Protein AF-A0A4Q0PFX1-F1 (afdb_monomer)

Solvent-accessible surface area (backbone atoms only — not comparable to full-atom values): 3180 Å² total; per-residue (Å²): 133,57,76,62,59,52,38,44,51,52,16,51,50,39,37,51,50,34,52,52,36,68,73,76,42,94,60,59,67,71,59,50,52,49,41,40,52,50,16,53,50,38,40,50,52,37,52,54,50,50,53,53,57,55,61,74,76,111

Secondary structure (DSSP, 8-state):
--HHHHHHHHHHHHHHHHHHHHHHS---HHHHHHHHHHHHHHHHHHHHHHHHHHHTT-

Mean predicted aligned error: 8.95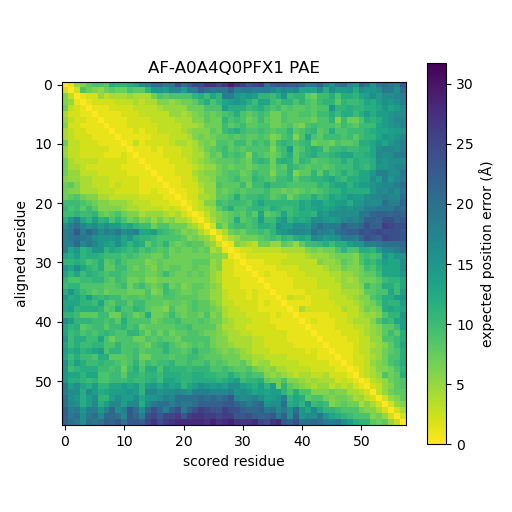 Å

Structure (mmCIF, N/CA/C/O backbone):
data_AF-A0A4Q0PFX1-F1
#
_entry.id   AF-A0A4Q0PFX1-F1
#
loop_
_atom_site.group_PDB
_atom_site.id
_atom_s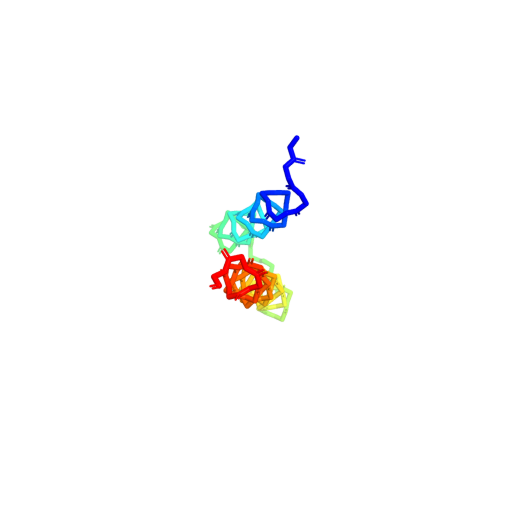ite.type_symbol
_atom_site.label_atom_id
_atom_site.label_alt_id
_atom_site.label_comp_id
_atom_site.label_asym_id
_atom_site.label_entity_id
_atom_site.label_seq_id
_atom_site.pdbx_PDB_ins_code
_atom_site.Cartn_x
_atom_site.Cartn_y
_atom_site.Cartn_z
_atom_site.occupancy
_atom_site.B_iso_or_equiv
_atom_site.auth_seq_id
_atom_site.auth_comp_id
_atom_site.auth_asym_id
_atom_site.auth_atom_id
_atom_site.pdbx_PDB_model_num
ATOM 1 N N . MET A 1 1 ? 4.719 7.810 17.893 1.00 56.81 1 MET A N 1
ATOM 2 C CA . MET A 1 1 ? 4.005 7.757 16.596 1.00 56.81 1 MET A CA 1
ATOM 3 C C . MET A 1 1 ? 2.996 6.618 16.650 1.00 56.81 1 MET A C 1
ATOM 5 O O . MET A 1 1 ? 3.386 5.503 16.980 1.00 56.81 1 MET A O 1
ATOM 9 N N . ASN A 1 2 ? 1.707 6.880 16.424 1.00 71.94 2 ASN A N 1
ATOM 10 C CA . ASN A 1 2 ? 0.675 5.842 16.543 1.00 71.94 2 ASN A CA 1
ATOM 11 C C . ASN A 1 2 ? 0.781 4.831 15.387 1.00 71.94 2 ASN A C 1
ATOM 13 O O . ASN A 1 2 ? 1.055 5.221 14.253 1.00 71.94 2 ASN A O 1
ATOM 17 N N . LYS A 1 3 ? 0.516 3.539 15.650 1.00 71.50 3 LYS A N 1
ATOM 18 C CA . LYS A 1 3 ? 0.587 2.443 14.649 1.00 71.50 3 LYS A CA 1
ATOM 19 C C . LYS A 1 3 ? -0.188 2.760 13.363 1.00 71.50 3 LYS A C 1
ATOM 21 O O . LYS A 1 3 ? 0.188 2.340 12.276 1.00 71.50 3 LYS A O 1
ATOM 26 N N . THR A 1 4 ? -1.255 3.535 13.493 1.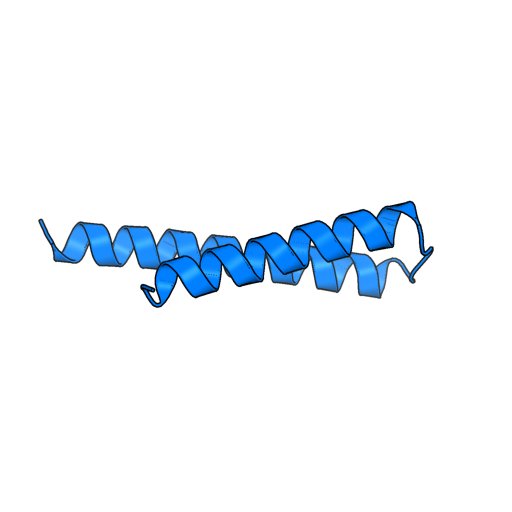00 72.44 4 THR A N 1
ATOM 27 C CA . THR A 1 4 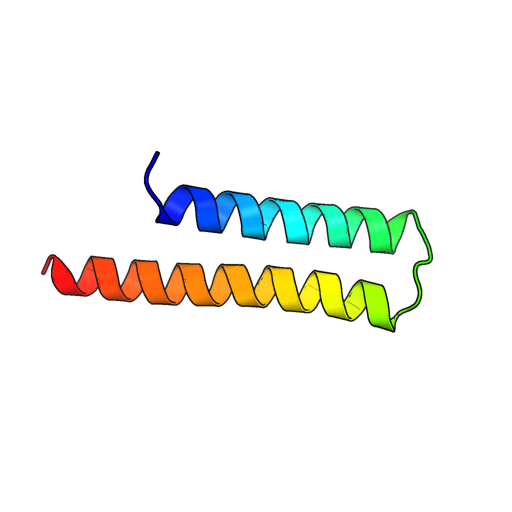? -2.099 3.992 12.393 1.00 72.44 4 THR A CA 1
ATOM 28 C C . THR A 1 4 ? -1.430 5.058 11.527 1.00 72.44 4 THR A C 1
ATOM 30 O O . THR A 1 4 ? -1.517 4.990 10.309 1.00 72.44 4 THR A O 1
ATOM 33 N N . GLN A 1 5 ? -0.699 6.000 12.130 1.00 75.75 5 GLN A N 1
ATOM 34 C CA . GLN A 1 5 ? 0.060 7.014 11.389 1.00 75.75 5 GLN A CA 1
ATOM 35 C C . GLN A 1 5 ? 1.181 6.374 10.567 1.00 75.75 5 GLN A C 1
ATOM 37 O O . GLN A 1 5 ? 1.409 6.782 9.435 1.00 75.75 5 GLN A O 1
ATOM 42 N N . ILE A 1 6 ? 1.824 5.329 11.104 1.00 81.94 6 ILE A N 1
ATOM 43 C CA . ILE A 1 6 ? 2.833 4.547 10.376 1.00 81.94 6 ILE A CA 1
ATOM 44 C C . ILE A 1 6 ? 2.201 3.881 9.149 1.00 81.94 6 ILE A C 1
ATOM 46 O O . ILE A 1 6 ? 2.762 3.946 8.065 1.00 81.94 6 ILE A O 1
ATOM 50 N N . LEU A 1 7 ? 1.008 3.299 9.289 1.00 77.00 7 LEU A N 1
ATOM 51 C CA . LEU A 1 7 ? 0.319 2.638 8.177 1.00 77.00 7 LEU A CA 1
ATOM 52 C C . LEU A 1 7 ? -0.088 3.621 7.066 1.00 77.00 7 LEU A C 1
ATOM 54 O O . LEU A 1 7 ? 0.036 3.300 5.887 1.00 77.00 7 LEU A O 1
ATOM 58 N N . ILE A 1 8 ? -0.529 4.828 7.438 1.00 79.81 8 ILE A N 1
ATOM 59 C CA . ILE A 1 8 ? -0.819 5.909 6.482 1.00 79.81 8 ILE A CA 1
ATOM 60 C C . ILE A 1 8 ? 0.465 6.363 5.785 1.00 79.81 8 ILE A C 1
ATOM 62 O O . ILE A 1 8 ? 0.478 6.478 4.564 1.00 79.81 8 ILE A O 1
ATOM 66 N N . ALA A 1 9 ? 1.544 6.587 6.540 1.00 80.25 9 ALA A N 1
ATOM 67 C CA . ALA A 1 9 ? 2.825 7.015 5.986 1.00 80.25 9 ALA A CA 1
ATOM 68 C C . ALA A 1 9 ? 3.388 5.976 5.004 1.00 80.25 9 ALA A C 1
ATOM 70 O O . ALA A 1 9 ? 3.795 6.336 3.906 1.00 80.25 9 ALA A O 1
ATOM 71 N N . VAL A 1 10 ? 3.336 4.688 5.357 1.00 83.06 10 VAL A N 1
ATOM 72 C CA . VAL A 1 10 ? 3.786 3.591 4.488 1.00 83.06 10 VAL A CA 1
ATOM 73 C C . VAL A 1 10 ? 2.918 3.489 3.231 1.00 83.06 10 VAL A C 1
ATOM 75 O O . VAL A 1 10 ? 3.463 3.425 2.135 1.00 83.06 10 VAL A O 1
ATOM 78 N N . GLY A 1 11 ? 1.586 3.541 3.355 1.00 78.44 11 GLY A N 1
ATOM 79 C CA . GLY A 1 11 ? 0.684 3.516 2.194 1.00 78.44 11 GLY A CA 1
ATOM 80 C C . GLY A 1 11 ? 0.888 4.711 1.255 1.00 78.44 11 GLY A C 1
ATOM 81 O O . GLY A 1 11 ? 0.988 4.540 0.043 1.00 78.44 11 GLY A O 1
ATOM 82 N N . SER A 1 12 ? 1.038 5.912 1.818 1.00 78.81 12 SER A N 1
ATOM 83 C CA . SER A 1 12 ? 1.346 7.150 1.087 1.00 78.81 12 SER A CA 1
ATOM 84 C C . SER A 1 12 ? 2.674 7.064 0.335 1.00 78.81 12 SER A C 1
ATOM 86 O O . SER A 1 12 ? 2.766 7.473 -0.824 1.00 78.81 12 SER A O 1
ATOM 88 N N . LEU A 1 13 ? 3.709 6.534 0.990 1.00 82.25 13 LEU A N 1
ATOM 89 C CA . LEU A 1 13 ? 5.036 6.380 0.401 1.00 82.25 13 LEU A CA 1
ATOM 90 C C . LEU A 1 13 ? 5.006 5.386 -0.765 1.00 82.25 13 LEU A C 1
ATOM 92 O O . LEU A 1 13 ? 5.603 5.642 -1.806 1.00 82.25 13 LEU A O 1
ATO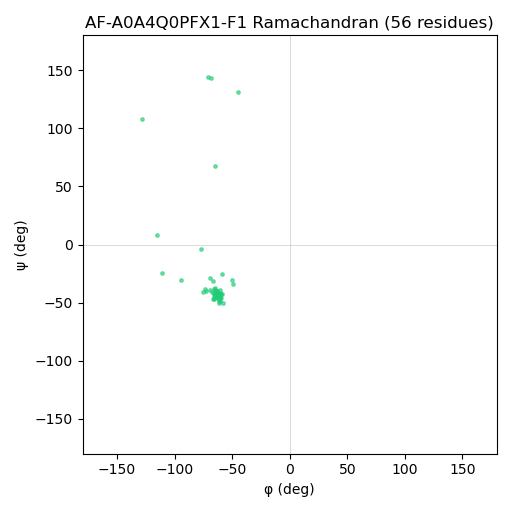M 96 N N . PHE A 1 14 ? 4.243 4.301 -0.623 1.00 82.25 14 PHE A N 1
ATOM 97 C CA . PHE A 1 14 ? 4.075 3.289 -1.665 1.00 82.25 14 PHE A CA 1
ATOM 98 C C . PHE A 1 14 ? 3.340 3.834 -2.897 1.00 82.25 14 PHE A C 1
ATOM 100 O O . PHE A 1 14 ? 3.765 3.602 -4.025 1.00 82.25 14 PHE A O 1
ATOM 107 N N . ILE A 1 15 ? 2.281 4.622 -2.691 1.00 81.62 15 ILE A N 1
ATOM 108 C CA . ILE A 1 15 ? 1.544 5.281 -3.782 1.00 81.62 15 ILE A CA 1
ATOM 109 C C . ILE A 1 15 ? 2.428 6.299 -4.500 1.00 81.62 15 ILE A C 1
ATOM 111 O O . ILE A 1 15 ? 2.472 6.319 -5.728 1.00 81.62 15 ILE A O 1
ATOM 115 N N . SER A 1 16 ? 3.170 7.109 -3.744 1.00 81.31 16 SER A N 1
ATOM 116 C CA . SER A 1 16 ? 4.081 8.107 -4.313 1.00 81.31 16 SER A CA 1
ATOM 117 C C . SER A 1 16 ? 5.194 7.444 -5.129 1.00 81.31 16 SER A C 1
ATOM 119 O O . SER A 1 16 ? 5.470 7.866 -6.249 1.00 81.31 16 SER A O 1
ATOM 121 N N . ALA A 1 17 ? 5.779 6.357 -4.616 1.00 79.25 17 ALA A N 1
ATOM 122 C CA . ALA A 1 17 ? 6.770 5.566 -5.341 1.00 79.25 17 ALA A CA 1
ATOM 123 C C . ALA A 1 17 ? 6.181 4.930 -6.611 1.00 79.25 17 ALA A C 1
ATOM 125 O O . ALA A 1 17 ? 6.823 4.952 -7.656 1.00 79.25 17 ALA A O 1
ATOM 126 N N . SER A 1 18 ? 4.945 4.423 -6.549 1.00 72.69 18 SER A N 1
ATOM 127 C CA . SER A 1 18 ? 4.242 3.867 -7.711 1.00 72.69 18 SER A CA 1
ATOM 128 C C . SER A 1 18 ? 3.989 4.917 -8.796 1.00 72.69 18 SER A C 1
ATOM 130 O O . SER A 1 18 ? 4.148 4.614 -9.974 1.00 72.69 18 SER A O 1
ATOM 132 N N . LEU A 1 19 ? 3.620 6.144 -8.414 1.00 76.12 19 LEU A N 1
ATOM 133 C CA . LEU A 1 19 ? 3.398 7.261 -9.339 1.00 76.12 19 LEU A CA 1
ATOM 134 C C . LEU A 1 19 ? 4.695 7.697 -10.023 1.00 76.12 19 LEU A C 1
ATOM 136 O O . LEU A 1 19 ? 4.724 7.831 -11.243 1.00 76.12 19 LEU A O 1
ATOM 140 N N . ILE A 1 20 ? 5.775 7.865 -9.251 1.00 77.62 20 ILE A N 1
ATOM 141 C CA . ILE A 1 20 ? 7.103 8.196 -9.791 1.00 77.62 20 ILE A CA 1
ATOM 142 C C . ILE A 1 20 ? 7.553 7.101 -10.752 1.00 77.62 20 ILE A C 1
ATOM 144 O O . ILE A 1 20 ? 7.987 7.387 -11.864 1.00 77.62 20 ILE A O 1
ATOM 148 N N . ASN A 1 21 ? 7.400 5.844 -10.344 1.00 71.62 21 ASN A N 1
ATOM 149 C CA . ASN A 1 21 ? 7.760 4.722 -11.178 1.00 71.62 21 ASN A CA 1
ATOM 150 C C . ASN A 1 21 ? 6.942 4.709 -12.475 1.00 71.62 21 ASN A C 1
ATOM 152 O O . ASN A 1 21 ? 7.531 4.676 -13.541 1.00 71.62 21 ASN A O 1
ATOM 156 N N . SER A 1 22 ? 5.614 4.828 -12.409 1.00 67.31 22 SER A N 1
ATOM 157 C CA . SER A 1 22 ? 4.754 4.840 -13.600 1.00 67.31 22 SER A CA 1
ATOM 158 C C . SER A 1 22 ? 5.086 5.960 -14.594 1.00 67.31 22 SER A C 1
ATOM 160 O O . SER A 1 22 ? 4.766 5.818 -15.771 1.00 67.31 22 SER A O 1
ATOM 162 N N . PHE A 1 23 ? 5.676 7.068 -14.135 1.00 67.88 23 PHE A N 1
ATOM 163 C CA . PHE A 1 23 ? 5.992 8.222 -14.978 1.00 67.88 23 PHE A CA 1
ATOM 164 C C . PHE A 1 23 ? 7.430 8.206 -15.523 1.00 67.88 23 PHE A C 1
ATOM 166 O O . PHE A 1 23 ? 7.671 8.726 -16.607 1.00 67.88 23 PHE A O 1
ATOM 173 N N . TYR A 1 24 ? 8.384 7.622 -14.786 1.00 66.75 24 TYR A N 1
ATOM 174 C CA . TYR A 1 24 ? 9.816 7.664 -15.127 1.00 66.75 24 TYR A CA 1
ATOM 175 C C . TYR A 1 24 ? 10.405 6.327 -15.570 1.00 66.75 24 TYR A C 1
ATOM 177 O O . TYR A 1 24 ? 11.418 6.296 -16.264 1.00 66.75 24 TYR A O 1
ATOM 185 N N . VAL A 1 25 ? 9.805 5.219 -15.155 1.00 63.88 25 VAL A N 1
ATOM 186 C CA . VAL A 1 25 ? 10.319 3.877 -15.394 1.00 63.88 25 VAL A CA 1
ATOM 187 C C . VAL A 1 25 ? 9.172 3.098 -16.009 1.00 63.88 25 VAL A C 1
ATOM 189 O O . VAL A 1 25 ? 8.208 2.773 -15.325 1.00 63.88 25 VAL A O 1
ATOM 192 N N . HIS A 1 26 ? 9.250 2.799 -17.305 1.00 64.31 26 HIS A N 1
ATOM 193 C CA . HIS A 1 26 ? 8.310 1.899 -17.979 1.00 64.31 26 HIS A CA 1
ATOM 194 C C . HIS A 1 26 ? 8.440 0.473 -17.404 1.00 64.31 26 HIS A C 1
ATOM 196 O O . HIS A 1 26 ? 8.936 -0.443 -18.057 1.00 64.31 26 HIS A O 1
ATOM 202 N N . LEU A 1 27 ? 8.060 0.282 -16.138 1.00 64.62 27 LEU A N 1
ATOM 203 C CA . LEU A 1 27 ? 7.891 -1.027 -15.543 1.00 64.62 27 LEU A CA 1
ATOM 204 C C . LEU A 1 27 ? 6.691 -1.678 -16.209 1.00 64.62 27 LEU A C 1
ATOM 206 O O . LEU A 1 27 ? 5.687 -1.029 -16.491 1.00 64.62 27 LEU A O 1
ATOM 210 N N . ASN A 1 28 ? 6.816 -2.983 -16.408 1.00 74.12 28 ASN A N 1
ATOM 211 C CA . ASN A 1 28 ? 5.749 -3.841 -16.890 1.00 74.12 28 ASN A CA 1
ATOM 212 C C . ASN A 1 28 ? 4.434 -3.535 -16.144 1.00 74.12 28 ASN A C 1
ATOM 214 O O . ASN A 1 28 ? 4.425 -3.477 -14.908 1.00 74.12 28 ASN A O 1
ATOM 218 N N . ASP A 1 29 ? 3.340 -3.366 -16.891 1.00 76.31 29 ASP A N 1
ATOM 219 C CA . ASP A 1 29 ? 2.015 -2.975 -16.388 1.00 76.31 29 ASP A CA 1
ATOM 220 C C . ASP A 1 29 ? 1.556 -3.816 -15.191 1.00 76.31 29 ASP A C 1
ATOM 222 O O . ASP A 1 29 ? 0.940 -3.306 -14.255 1.00 76.31 29 ASP A O 1
ATOM 226 N N . SER A 1 30 ? 1.935 -5.097 -15.167 1.00 79.19 30 SER A N 1
ATOM 227 C CA . SER A 1 30 ? 1.621 -6.009 -14.060 1.00 79.19 30 SER A CA 1
ATOM 228 C C . SER A 1 30 ? 2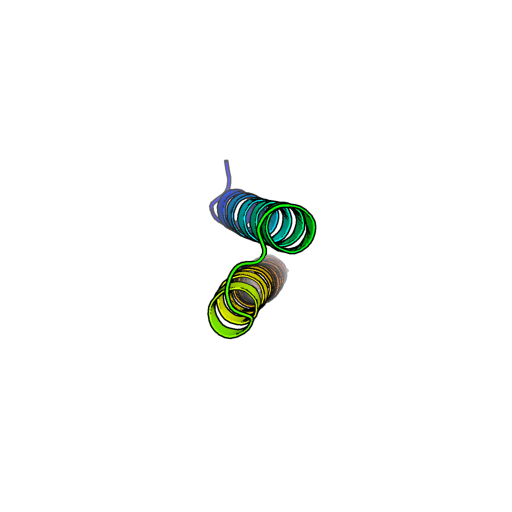.260 -5.580 -12.731 1.00 79.19 30 SER A C 1
ATOM 230 O O . SER A 1 30 ? 1.630 -5.665 -11.677 1.00 79.19 30 SER A O 1
ATOM 232 N N . ILE A 1 31 ? 3.505 -5.093 -12.765 1.00 79.81 31 ILE A N 1
ATOM 233 C CA . ILE A 1 31 ? 4.252 -4.655 -11.574 1.00 79.81 31 ILE A CA 1
ATOM 234 C C . ILE A 1 31 ? 3.732 -3.296 -11.100 1.00 79.81 31 ILE A C 1
ATOM 236 O O . ILE A 1 31 ? 3.546 -3.097 -9.899 1.00 79.81 31 ILE A O 1
ATOM 240 N N . SER A 1 32 ? 3.448 -2.386 -12.037 1.00 76.25 32 SER A N 1
ATOM 241 C CA . SER A 1 32 ? 2.860 -1.077 -11.729 1.00 76.25 32 SER A CA 1
ATOM 242 C C . SER A 1 32 ? 1.485 -1.233 -11.068 1.00 76.25 32 SER A C 1
ATOM 244 O O . SER A 1 32 ? 1.250 -0.703 -9.981 1.00 76.25 32 SER A O 1
ATOM 246 N N . GLY A 1 33 ? 0.611 -2.062 -11.651 1.00 80.50 33 GLY A N 1
ATOM 247 C CA . GLY A 1 33 ? -0.706 -2.363 -11.090 1.00 80.50 33 GLY A CA 1
ATOM 248 C C . GLY A 1 33 ? -0.637 -3.017 -9.707 1.00 80.50 33 GLY A C 1
ATOM 249 O O . GLY A 1 33 ? -1.409 -2.656 -8.817 1.00 80.50 33 GLY A O 1
ATOM 250 N N . PHE A 1 34 ? 0.323 -3.923 -9.483 1.00 83.56 34 PHE A N 1
ATOM 251 C CA . PHE A 1 34 ? 0.535 -4.541 -8.172 1.00 83.56 34 PHE A CA 1
ATOM 252 C C . PHE A 1 34 ? 0.980 -3.526 -7.108 1.00 83.56 34 PHE A C 1
ATOM 254 O O . PHE A 1 34 ? 0.440 -3.527 -5.997 1.00 83.56 34 PHE A O 1
ATOM 261 N N . LEU A 1 35 ? 1.922 -2.632 -7.436 1.00 80.94 35 LEU A N 1
ATOM 262 C CA . LEU A 1 35 ? 2.373 -1.578 -6.521 1.00 80.94 35 LEU A CA 1
ATOM 263 C C . LEU A 1 35 ? 1.221 -0.642 -6.139 1.00 80.94 35 LEU A C 1
ATOM 265 O O . LEU A 1 35 ? 0.979 -0.386 -4.956 1.00 80.94 35 LEU A O 1
ATOM 269 N N . MET A 1 36 ? 0.481 -0.175 -7.142 1.00 81.12 36 MET A N 1
ATOM 270 C CA . MET A 1 36 ? -0.618 0.766 -6.960 1.00 81.12 36 MET A CA 1
ATOM 271 C C . MET A 1 36 ? -1.766 0.133 -6.161 1.00 81.12 36 MET A C 1
ATOM 273 O O . MET A 1 36 ? -2.249 0.720 -5.189 1.00 81.12 36 MET A O 1
ATOM 277 N N . GLY A 1 37 ? -2.142 -1.106 -6.498 1.00 83.69 37 GLY A N 1
ATOM 278 C CA . GLY A 1 37 ? -3.165 -1.872 -5.784 1.00 83.69 37 GLY A CA 1
ATOM 279 C C . GLY A 1 37 ? -2.795 -2.140 -4.324 1.00 83.69 37 GLY A C 1
ATOM 280 O O . GLY A 1 37 ? -3.627 -1.965 -3.431 1.00 83.69 37 GLY A O 1
ATOM 281 N N . THR A 1 38 ? -1.532 -2.479 -4.053 1.00 83.94 38 THR A N 1
ATOM 282 C CA . THR A 1 38 ? -1.035 -2.695 -2.684 1.00 83.94 38 THR A CA 1
ATOM 283 C C . THR A 1 38 ? -1.055 -1.399 -1.869 1.00 83.94 38 THR A C 1
ATOM 285 O O . THR A 1 38 ? -1.484 -1.402 -0.712 1.00 83.94 38 THR A O 1
ATOM 288 N N . GLY A 1 39 ? -0.663 -0.271 -2.471 1.00 81.44 39 GLY A N 1
ATOM 289 C CA . GLY A 1 39 ? -0.711 1.047 -1.831 1.00 81.44 39 GLY A CA 1
ATOM 290 C C . GLY A 1 39 ? -2.132 1.470 -1.447 1.00 81.44 39 GLY A C 1
ATOM 291 O O . GLY A 1 39 ? -2.380 1.866 -0.305 1.00 81.44 39 GLY A O 1
ATOM 292 N N . ILE A 1 40 ? -3.089 1.313 -2.367 1.00 84.06 40 ILE A N 1
ATOM 293 C CA . ILE A 1 40 ? -4.507 1.611 -2.114 1.00 84.06 40 ILE A CA 1
ATOM 294 C C . ILE A 1 40 ? -5.082 0.662 -1.054 1.00 84.06 40 ILE A C 1
ATOM 296 O O . ILE A 1 40 ? -5.769 1.111 -0.134 1.00 84.06 40 ILE A O 1
ATOM 300 N N . GLY A 1 41 ? -4.765 -0.635 -1.124 1.00 86.00 41 GLY A N 1
ATOM 301 C CA . GLY A 1 41 ? -5.200 -1.626 -0.137 1.00 86.00 41 GLY A CA 1
ATOM 302 C C . GLY A 1 41 ? -4.722 -1.303 1.282 1.00 86.00 41 GLY A C 1
ATOM 303 O O . GLY A 1 41 ? -5.507 -1.360 2.232 1.00 86.00 41 GLY A O 1
ATOM 304 N N . LEU A 1 42 ? -3.464 -0.876 1.431 1.00 81.69 42 LEU A N 1
ATOM 305 C CA . LEU A 1 42 ? -2.901 -0.417 2.706 1.00 81.69 42 LEU A CA 1
ATOM 306 C C . LEU A 1 42 ? -3.632 0.811 3.259 1.00 81.69 42 LEU A C 1
ATOM 308 O O . LEU A 1 42 ? -3.938 0.852 4.455 1.00 81.69 42 LEU A O 1
ATOM 312 N N . LEU A 1 43 ? -3.963 1.786 2.405 1.00 81.81 43 LEU A N 1
ATOM 313 C CA . LEU A 1 43 ? -4.767 2.939 2.816 1.00 81.81 43 LEU A CA 1
ATOM 314 C C . LEU A 1 43 ? -6.173 2.525 3.258 1.00 81.81 43 LEU A C 1
ATOM 316 O O . LEU A 1 43 ? -6.654 3.006 4.284 1.00 81.81 43 LEU A O 1
ATOM 320 N N . PHE A 1 44 ? -6.810 1.597 2.542 1.00 86.62 44 PHE A N 1
ATOM 321 C CA . PHE A 1 44 ? -8.151 1.116 2.873 1.00 86.62 44 PHE A CA 1
ATOM 322 C C . PHE A 1 44 ? -8.179 0.392 4.225 1.00 86.62 44 PHE A C 1
ATOM 324 O O . PHE A 1 44 ? -9.020 0.683 5.077 1.00 86.62 44 PHE A O 1
ATOM 331 N N . ILE A 1 45 ? -7.206 -0.491 4.474 1.00 83.69 45 ILE A N 1
ATOM 332 C CA . ILE A 1 45 ? -7.030 -1.164 5.769 1.00 83.69 45 ILE A CA 1
ATOM 333 C C . ILE A 1 45 ? -6.794 -0.134 6.875 1.00 83.69 45 ILE A C 1
ATOM 335 O O . ILE A 1 45 ? -7.378 -0.242 7.957 1.00 83.69 45 ILE A O 1
ATOM 339 N N . SER A 1 46 ? -5.973 0.885 6.609 1.00 77.69 46 SER A N 1
ATOM 340 C CA . SER A 1 46 ? -5.713 1.960 7.563 1.00 77.69 46 SER A CA 1
ATOM 341 C C . SER A 1 46 ? -6.991 2.727 7.908 1.00 77.69 46 SER A C 1
ATOM 343 O O . SER A 1 46 ? -7.310 2.874 9.086 1.00 77.69 46 SER A O 1
ATOM 345 N N . LEU A 1 47 ? -7.792 3.115 6.909 1.00 79.25 47 LEU A N 1
ATOM 346 C CA . LEU A 1 47 ? -9.079 3.794 7.095 1.00 79.25 47 LEU A CA 1
ATOM 347 C C . LEU A 1 47 ? -10.083 2.949 7.887 1.00 79.25 47 LEU A C 1
ATOM 349 O O . LEU A 1 47 ? -10.704 3.450 8.828 1.00 79.25 47 LEU A O 1
ATOM 353 N N . VAL A 1 48 ? -10.210 1.657 7.575 1.00 83.38 48 VAL A N 1
ATOM 354 C CA . VAL A 1 48 ? -11.076 0.735 8.330 1.00 83.38 48 VAL A CA 1
ATOM 355 C C . VAL A 1 48 ? -10.623 0.637 9.788 1.00 83.38 48 VAL A C 1
ATOM 357 O O . VAL A 1 48 ? -11.449 0.676 10.704 1.00 83.38 48 VAL A O 1
ATOM 360 N N . LYS A 1 49 ? -9.310 0.569 10.03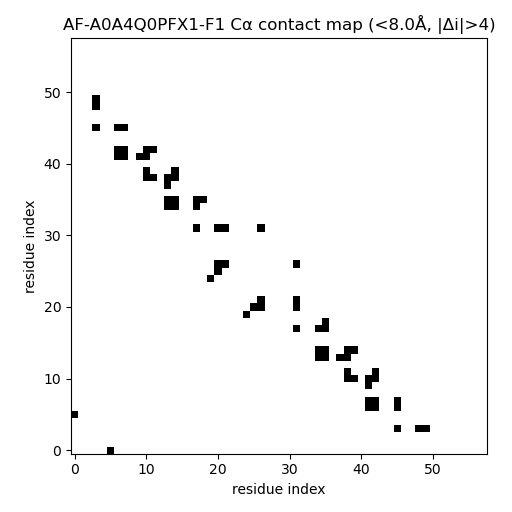2 1.00 77.25 49 LYS A N 1
ATOM 361 C CA . LYS A 1 49 ? -8.739 0.488 11.382 1.00 77.25 49 LYS A CA 1
ATOM 362 C C . LYS A 1 49 ? -8.911 1.794 12.166 1.00 77.25 49 LYS A C 1
ATOM 364 O O . LYS A 1 49 ? -9.252 1.733 13.346 1.00 77.25 49 LYS A O 1
ATOM 369 N N . ILE A 1 50 ? -8.758 2.956 11.518 1.00 77.25 50 ILE A N 1
ATOM 370 C CA . ILE A 1 50 ? -9.076 4.282 12.085 1.00 77.25 50 ILE A CA 1
ATOM 371 C C . ILE A 1 50 ? -10.541 4.324 12.508 1.00 77.25 50 ILE A C 1
ATOM 373 O O . ILE A 1 50 ? -10.844 4.661 13.651 1.00 77.25 50 ILE A O 1
ATOM 377 N N . ARG A 1 51 ? -11.452 3.919 11.616 1.00 74.31 51 ARG A N 1
ATOM 378 C CA . ARG A 1 51 ? -12.896 3.944 11.873 1.00 74.31 51 ARG A CA 1
ATOM 379 C C . ARG A 1 51 ? -13.285 3.029 13.035 1.00 74.31 51 ARG A C 1
ATOM 381 O O . ARG A 1 51 ? -14.070 3.427 13.892 1.00 74.31 51 ARG A O 1
ATOM 388 N N . LYS A 1 52 ? -12.700 1.829 13.111 1.00 67.19 52 LYS A N 1
ATOM 389 C CA . LYS A 1 52 ? -12.930 0.878 14.212 1.00 67.19 52 LYS A CA 1
ATOM 390 C C . LYS A 1 52 ? -12.363 1.394 15.541 1.00 67.19 52 LY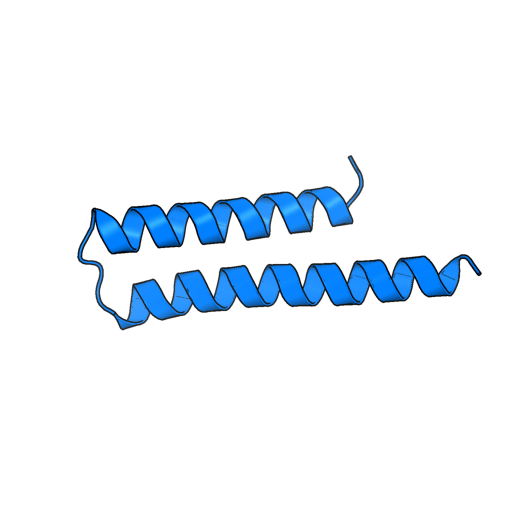S A C 1
ATOM 392 O O . LYS A 1 52 ? -13.030 1.294 16.564 1.00 67.19 52 LYS A O 1
ATOM 397 N N . SER A 1 53 ? -11.176 2.004 15.515 1.00 59.38 53 SER A N 1
ATOM 398 C CA . SER A 1 53 ? -10.562 2.639 16.689 1.00 59.38 53 SER A CA 1
ATOM 399 C C . SER A 1 53 ? -11.329 3.875 17.170 1.00 59.38 53 SER A C 1
ATOM 401 O O . SER A 1 53 ? -11.322 4.150 18.364 1.00 59.38 53 SER A O 1
ATOM 403 N N . SER A 1 54 ? -11.979 4.614 16.267 1.00 59.09 54 SER A N 1
ATOM 404 C CA . SER A 1 54 ? -12.826 5.764 16.604 1.00 59.09 54 SER A CA 1
ATOM 405 C C . SER A 1 54 ? -14.157 5.328 17.221 1.00 59.09 54 SER A C 1
ATOM 407 O O . SER A 1 54 ? -14.594 5.945 18.186 1.00 59.09 54 SER A O 1
ATOM 409 N N . LYS A 1 55 ? -14.761 4.234 16.735 1.00 57.41 55 LYS A N 1
ATOM 410 C CA . LYS A 1 55 ? -15.983 3.659 17.325 1.00 57.41 55 LYS A CA 1
ATOM 411 C C . LYS A 1 55 ? -15.769 3.025 18.702 1.00 57.41 55 LYS A C 1
ATOM 413 O O . LYS A 1 55 ? -16.699 2.999 19.485 1.00 57.41 55 LYS A O 1
ATOM 418 N N . ALA A 1 56 ? -14.573 2.514 18.996 1.00 56.38 56 ALA A N 1
ATOM 419 C CA . ALA A 1 56 ? -14.246 1.914 20.295 1.00 56.38 56 ALA A CA 1
ATOM 420 C C . ALA A 1 56 ? -13.993 2.945 21.415 1.00 56.38 56 ALA A C 1
ATOM 422 O O . ALA A 1 56 ? -13.728 2.557 22.549 1.00 56.38 56 ALA A O 1
ATOM 423 N N . LYS A 1 57 ? -14.014 4.244 21.089 1.00 50.53 57 LYS A N 1
ATOM 424 C CA . LYS A 1 57 ? -13.763 5.354 22.021 1.00 50.53 57 LYS A CA 1
ATOM 425 C C . LYS A 1 57 ? -14.996 6.254 22.225 1.00 50.53 57 LYS A C 1
ATOM 427 O O . LYS A 1 57 ? -14.857 7.318 22.820 1.00 50.53 57 LYS A O 1
ATOM 432 N N . SER A 1 58 ? -16.153 5.845 21.699 1.00 45.88 58 SER A N 1
ATOM 433 C CA . SER A 1 58 ? -17.471 6.465 21.894 1.00 45.88 58 SER A CA 1
ATOM 434 C C . SER A 1 58 ? -18.348 5.546 22.725 1.00 45.88 58 SER A C 1
ATOM 436 O O . SER A 1 58 ? -19.293 6.098 23.320 1.00 45.88 58 SER A O 1
#

Radius of gyration: 13.9 Å; Cα contacts (8 Å, |Δi|>4): 36; chains: 1; bounding box: 28×14×40 Å

Organism: NCBI:txid1550906

Sequence (58 aa):
MNKTQILIAVGSLFISASLINSFYVHLNDSISGFLMGTGIGLLFISLVKIRKSSKAKS

Nearest PDB structures (foldseek):
  2q0o-assembly1_C  TM=8.769E-01  e=3.672E+00  Sinorhizobium fredii NGR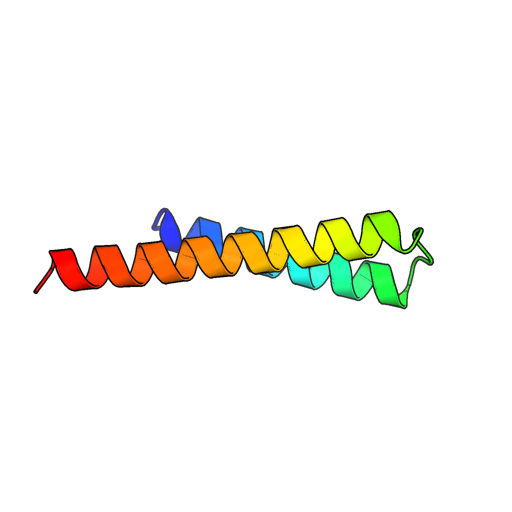234
  5j2l-assembly1_B  TM=8.555E-01  e=9.108E+00  synthetic construct

pLDDT: mean 74.78, std 9.28, range [45.88, 86.62]

Foldseek 3Di:
DDPLVVLLVVLVVLCVVLVCCVVPPPDDPVVSCVSNVVSVVSVVVSVVVVVVVVVVVD